Protein AF-A0A485M4C4-F1 (afdb_monomer)

InterPro domains:
  IPR004095 TGS [PS51880] (103-149)
  IPR012675 Beta-grasp domain superfamily [G3DSA:3.10.20.30] (99-140)
  IPR013029 YchF, C-terminal domain [PF06071] (104-139)
  IPR027417 P-loop containing nucleoside triphosphate hydrolase [G3DSA:3.40.50.300] (5-98)
  IPR027417 P-loop containing nucleoside triphosphate hydrolase [SSF52540] (9-126)

Nearest PDB structures (foldseek):
  8w51-assembly1_y  TM=9.219E-01  e=3.091E-09  Escherichia coli
  2dby-assembly1_A  TM=8.808E-01  e=2.110E-09  Thermus thermophilus HB8
  2dwq-assembly2_B  TM=8.877E-01  e=3.741E-09  Thermus thermophilus HB8
  1jal-assembly1_A  TM=9.018E-01  e=3.741E-09  Haemophilus influenzae
  2dwq-assembly1_A  TM=8.751E-01  e=1.516E-08  Thermus thermophilus HB8

Mean predicted aligned error: 9.83 Å

Radius of gyration: 20.64 Å; Cα contacts (8 Å, |Δi|>4): 135; chains: 1; bounding box: 50×36×52 Å

Sequence (149 aa):
MSSISLNREKESLLDEYNFLTKKPFMAVLNLDETQLIAGNYPEKEEVISFATDNRVALIETCAQIEMEISQLQPEERAEFLKDLHLQESGTSRLARAAYEHLGLISFFTVGEDEVKAWTIRKGTTAQKAAGKIHSDLEHCNLGLPGIAK

Structure (mmCIF, N/CA/C/O backbone):
data_AF-A0A485M4C4-F1
#
_entry.id   AF-A0A485M4C4-F1
#
loop_
_atom_site.group_PDB
_atom_site.id
_atom_site.type_symbol
_atom_site.label_atom_id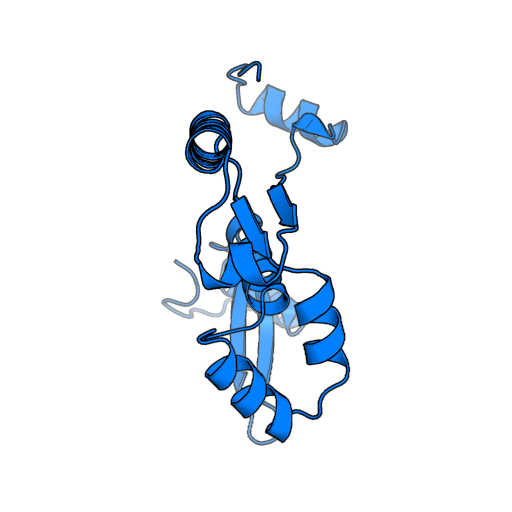
_atom_site.label_alt_id
_atom_site.label_comp_id
_atom_site.label_asym_id
_atom_site.label_entity_id
_atom_site.label_seq_id
_atom_site.pdbx_PDB_ins_code
_atom_site.Cartn_x
_atom_site.Cartn_y
_atom_site.Cartn_z
_atom_site.occupancy
_atom_site.B_iso_or_equiv
_atom_site.auth_seq_id
_atom_site.auth_comp_id
_atom_site.auth_asym_id
_atom_site.auth_atom_id
_atom_site.pdbx_PDB_model_num
ATOM 1 N N . MET A 1 1 ? 19.464 11.903 6.214 1.00 38.78 1 MET A N 1
ATOM 2 C CA . MET A 1 1 ? 20.067 10.682 5.626 1.00 38.78 1 MET A CA 1
ATOM 3 C C . MET A 1 1 ? 21.082 11.088 4.555 1.00 38.78 1 MET A C 1
ATOM 5 O O . MET A 1 1 ? 20.743 11.933 3.738 1.00 38.78 1 MET A O 1
ATOM 9 N N . SER A 1 2 ? 22.323 10.579 4.584 1.00 38.09 2 SER A N 1
ATOM 10 C CA . SER A 1 2 ? 23.400 11.005 3.661 1.00 38.09 2 SER A CA 1
ATOM 11 C C . SER A 1 2 ? 23.080 10.685 2.200 1.00 38.09 2 SER A C 1
ATOM 13 O O . SER A 1 2 ? 23.031 9.516 1.825 1.00 38.09 2 SER A O 1
ATOM 15 N N . SER A 1 3 ? 22.922 11.711 1.360 1.00 40.03 3 SER A N 1
ATOM 16 C CA . SER A 1 3 ? 22.826 11.549 -0.093 1.00 40.03 3 SER A CA 1
ATOM 17 C C . SER A 1 3 ? 24.224 11.577 -0.717 1.00 40.03 3 SER A C 1
ATOM 19 O O . SER A 1 3 ? 24.878 12.620 -0.730 1.00 40.03 3 SER A O 1
ATOM 21 N N . ILE A 1 4 ? 24.685 10.448 -1.254 1.00 59.50 4 ILE A N 1
ATOM 22 C CA . ILE A 1 4 ? 25.864 10.397 -2.126 1.00 59.50 4 ILE A CA 1
ATOM 23 C C . ILE A 1 4 ? 25.350 10.335 -3.564 1.00 59.50 4 ILE A C 1
ATOM 25 O O . ILE A 1 4 ? 24.638 9.402 -3.924 1.00 59.50 4 ILE A O 1
ATOM 29 N N . SER A 1 5 ? 25.698 11.330 -4.382 1.00 54.03 5 SER A N 1
ATOM 30 C CA . SER A 1 5 ? 25.428 11.297 -5.823 1.00 54.03 5 SER A CA 1
ATOM 31 C C . SER A 1 5 ? 26.412 10.331 -6.486 1.00 54.03 5 SER A C 1
ATOM 33 O O . SER A 1 5 ? 27.628 10.526 -6.404 1.00 54.03 5 SER A O 1
ATOM 35 N N . LEU A 1 6 ? 25.902 9.254 -7.081 1.00 61.88 6 LEU A N 1
ATOM 36 C CA . LEU A 1 6 ? 26.701 8.184 -7.678 1.00 61.88 6 LEU A CA 1
ATOM 37 C C . LEU A 1 6 ? 26.535 8.187 -9.198 1.00 61.88 6 LEU A C 1
ATOM 39 O O . LEU A 1 6 ? 25.458 8.439 -9.723 1.00 61.88 6 LEU A O 1
ATOM 43 N N . ASN A 1 7 ? 27.627 7.904 -9.908 1.00 71.31 7 ASN A N 1
ATOM 44 C CA . ASN A 1 7 ? 27.600 7.697 -11.355 1.00 71.31 7 ASN A CA 1
ATOM 45 C C . ASN A 1 7 ? 27.084 6.279 -11.678 1.00 71.31 7 ASN A C 1
ATOM 47 O O . ASN A 1 7 ? 27.264 5.366 -10.870 1.00 71.31 7 ASN A O 1
ATOM 51 N N . ARG A 1 8 ? 26.527 6.072 -12.876 1.00 64.44 8 ARG A N 1
ATOM 52 C CA . ARG A 1 8 ? 25.853 4.830 -13.317 1.00 64.44 8 ARG A CA 1
ATOM 53 C C . ARG A 1 8 ? 26.686 3.552 -13.126 1.00 64.44 8 ARG A C 1
ATOM 55 O O . ARG A 1 8 ? 26.158 2.514 -12.744 1.00 64.44 8 ARG A O 1
ATOM 62 N N . GLU A 1 9 ? 27.999 3.630 -13.346 1.00 64.31 9 GLU A N 1
ATOM 63 C CA . GLU A 1 9 ? 28.926 2.502 -13.141 1.00 64.31 9 GLU A CA 1
ATOM 64 C C . GLU A 1 9 ? 29.069 2.123 -11.660 1.00 64.31 9 GLU A C 1
ATOM 66 O O . GLU A 1 9 ? 29.114 0.945 -11.310 1.00 64.31 9 GLU A O 1
ATOM 71 N N . LYS A 1 10 ? 29.087 3.121 -10.766 1.00 63.94 10 LYS A N 1
ATOM 72 C CA . LYS A 1 10 ? 29.132 2.891 -9.318 1.00 63.94 10 LYS A CA 1
ATOM 73 C C . LYS A 1 10 ? 27.791 2.385 -8.791 1.00 63.94 10 LYS A C 1
ATOM 75 O O . LYS A 1 10 ? 27.784 1.603 -7.850 1.00 63.94 10 LYS A O 1
ATOM 80 N N . GLU A 1 11 ? 26.672 2.786 -9.393 1.00 67.38 11 GLU A N 1
ATOM 81 C CA . GLU A 1 11 ? 25.353 2.248 -9.038 1.00 67.38 11 GLU A CA 1
ATOM 82 C C . GLU A 1 11 ? 25.250 0.747 -9.319 1.00 67.38 11 GLU A C 1
ATOM 84 O O . GLU A 1 11 ? 24.787 0.021 -8.442 1.00 67.38 11 GLU A O 1
ATOM 89 N N . SER A 1 12 ? 25.752 0.287 -10.473 1.00 67.69 12 SER A N 1
ATOM 90 C CA . SER A 1 12 ? 25.758 -1.137 -10.838 1.00 67.69 12 SER A CA 1
ATOM 91 C C . SER A 1 12 ? 26.605 -1.981 -9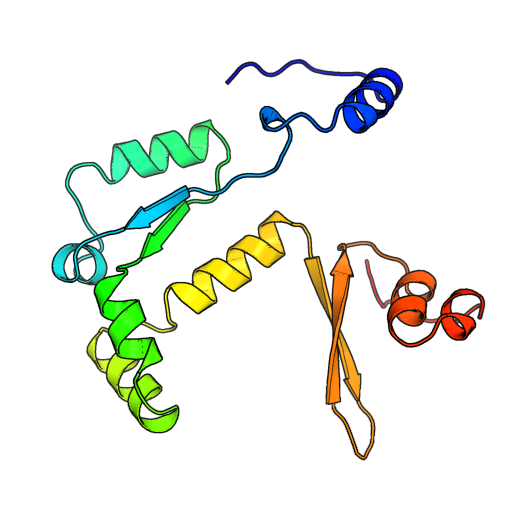.884 1.00 67.69 12 SER A C 1
ATOM 93 O O . SER A 1 12 ? 26.192 -3.072 -9.509 1.00 67.69 12 SER A O 1
ATOM 95 N N . LEU A 1 13 ? 27.769 -1.477 -9.458 1.00 74.94 13 LEU A N 1
ATOM 96 C CA . LEU A 1 13 ? 28.606 -2.162 -8.466 1.00 74.94 13 LEU A CA 1
ATOM 97 C C . LEU A 1 13 ? 27.907 -2.251 -7.105 1.00 74.94 13 LEU A C 1
ATOM 99 O O . LEU A 1 13 ? 28.012 -3.256 -6.416 1.00 74.94 13 LEU A O 1
ATOM 103 N N . LEU A 1 14 ? 27.176 -1.206 -6.710 1.00 71.56 14 LEU A N 1
ATOM 104 C CA . LEU A 1 14 ? 26.442 -1.176 -5.443 1.00 71.56 14 LEU A CA 1
ATOM 105 C C . LEU A 1 14 ? 25.188 -2.062 -5.452 1.00 71.56 14 LEU A C 1
ATOM 107 O O . LEU A 1 14 ? 24.755 -2.488 -4.380 1.00 71.56 14 LEU A O 1
ATOM 111 N N . ASP A 1 15 ? 24.614 -2.347 -6.625 1.00 72.50 15 ASP A N 1
ATOM 112 C CA . ASP A 1 15 ? 23.476 -3.263 -6.763 1.00 72.50 15 ASP A CA 1
ATOM 113 C C . ASP A 1 15 ? 23.848 -4.707 -6.401 1.00 72.50 15 ASP A C 1
ATOM 115 O O . ASP A 1 15 ? 23.039 -5.407 -5.791 1.00 72.50 15 ASP A O 1
ATOM 119 N N . GLU A 1 16 ? 25.086 -5.136 -6.663 1.00 77.56 16 GLU A N 1
ATOM 120 C CA . GLU A 1 16 ? 25.562 -6.477 -6.286 1.00 77.56 16 GLU A CA 1
ATOM 121 C C . GLU A 1 16 ? 25.564 -6.692 -4.763 1.00 77.56 16 GLU A C 1
ATOM 123 O O . GLU A 1 16 ? 25.261 -7.783 -4.275 1.00 77.56 16 GLU A O 1
ATOM 128 N N . TYR A 1 17 ? 25.830 -5.634 -3.995 1.00 82.62 17 TYR A N 1
ATOM 129 C CA . TYR A 1 17 ? 25.896 -5.692 -2.533 1.00 82.62 17 TYR A CA 1
ATOM 130 C C . TYR A 1 17 ? 24.525 -5.632 -1.841 1.00 82.62 17 TYR A C 1
ATOM 132 O O . TYR A 1 17 ? 24.454 -5.861 -0.634 1.00 82.62 17 TYR A O 1
ATOM 140 N N . ASN A 1 18 ? 23.435 -5.339 -2.566 1.00 79.62 18 ASN A N 1
ATOM 141 C CA . ASN A 1 18 ? 22.060 -5.337 -2.041 1.00 79.62 18 ASN A CA 1
ATOM 142 C C . ASN A 1 18 ? 21.873 -4.577 -0.704 1.00 79.62 18 ASN A C 1
ATOM 144 O O . ASN A 1 18 ? 21.190 -5.053 0.210 1.00 79.62 18 ASN A O 1
ATOM 148 N N . PHE A 1 19 ? 22.459 -3.380 -0.576 1.00 84.06 19 PHE A N 1
ATOM 149 C CA . PHE A 1 19 ? 22.388 -2.585 0.657 1.00 84.06 19 PHE A CA 1
ATOM 150 C C . PHE A 1 19 ? 20.949 -2.324 1.119 1.00 84.06 19 PHE A C 1
ATOM 152 O O . PHE A 1 19 ? 20.118 -1.810 0.369 1.00 84.06 19 PHE A O 1
ATOM 159 N N . LEU A 1 20 ? 20.676 -2.593 2.400 1.00 83.38 20 LEU A N 1
ATOM 160 C CA . LEU A 1 20 ? 19.358 -2.364 3.003 1.00 83.38 20 LEU A CA 1
ATOM 161 C C . LEU A 1 20 ? 18.946 -0.887 2.973 1.00 83.38 20 LEU A C 1
ATOM 163 O O . LEU A 1 20 ? 17.781 -0.590 2.748 1.00 83.38 20 LEU A O 1
ATOM 167 N N . THR A 1 21 ? 19.896 0.036 3.123 1.00 82.00 21 THR A N 1
ATOM 168 C CA . THR A 1 21 ? 19.653 1.489 3.105 1.00 82.00 21 THR A CA 1
ATOM 169 C C . THR A 1 21 ? 19.289 2.039 1.728 1.00 82.00 21 THR A C 1
ATOM 171 O O . THR A 1 21 ? 18.767 3.145 1.640 1.00 82.00 21 THR A O 1
ATOM 174 N N . LYS A 1 22 ? 19.560 1.285 0.653 1.00 80.81 22 LYS A N 1
ATOM 175 C CA . LYS A 1 22 ? 19.147 1.631 -0.715 1.00 80.81 22 LYS A CA 1
ATOM 176 C C . LYS A 1 22 ? 17.724 1.150 -1.010 1.00 80.81 22 LYS A C 1
ATOM 178 O O . LYS A 1 22 ? 17.110 1.617 -1.968 1.00 80.81 22 LYS A O 1
ATOM 183 N N . LYS A 1 23 ? 17.197 0.202 -0.225 1.00 82.25 23 LYS A N 1
ATOM 184 C CA . LYS A 1 23 ? 15.854 -0.324 -0.460 1.00 82.25 23 LYS A CA 1
ATOM 185 C C . LYS A 1 23 ? 14.809 0.756 -0.162 1.00 82.25 23 LYS A C 1
ATOM 187 O O . LYS A 1 23 ? 14.938 1.458 0.841 1.00 82.25 23 LYS A O 1
ATOM 192 N N . PRO A 1 24 ? 13.770 0.870 -1.007 1.00 80.75 24 PRO A N 1
ATOM 193 C CA . PRO A 1 24 ? 12.632 1.721 -0.705 1.00 80.75 24 PRO A CA 1
ATOM 194 C C . PRO A 1 24 ? 11.997 1.267 0.611 1.00 80.75 24 PRO A C 1
ATOM 196 O O . PRO A 1 24 ? 11.831 0.066 0.840 1.00 80.75 24 PRO A O 1
ATOM 199 N N . PHE A 1 25 ? 11.659 2.219 1.472 1.00 86.19 25 PHE A N 1
ATOM 200 C CA . PHE A 1 25 ? 10.977 1.951 2.729 1.00 86.19 25 PHE A CA 1
ATOM 201 C C . PHE A 1 25 ? 9.832 2.942 2.916 1.00 86.19 25 PHE A C 1
ATOM 203 O O . PHE A 1 25 ? 9.850 4.058 2.397 1.00 86.19 25 PHE A O 1
ATOM 210 N N . MET A 1 26 ? 8.830 2.508 3.669 1.00 89.25 26 MET A N 1
ATOM 211 C CA . MET A 1 26 ? 7.649 3.292 3.996 1.00 89.25 26 MET A CA 1
ATOM 212 C C . MET A 1 26 ? 7.399 3.230 5.498 1.00 89.25 26 MET A C 1
ATOM 214 O O . MET A 1 26 ? 7.752 2.245 6.148 1.00 89.25 26 MET A O 1
ATOM 218 N N . ALA A 1 27 ? 6.808 4.286 6.040 1.00 90.75 27 ALA A N 1
ATOM 219 C CA . ALA A 1 27 ? 6.433 4.383 7.437 1.00 90.75 27 ALA A CA 1
ATOM 220 C C . ALA A 1 27 ? 4.936 4.094 7.581 1.00 90.75 27 ALA A C 1
ATOM 222 O O . ALA A 1 27 ? 4.105 4.725 6.930 1.00 90.75 27 ALA A O 1
ATOM 223 N N . VAL A 1 28 ? 4.598 3.145 8.451 1.00 91.81 28 VAL A N 1
ATOM 224 C CA . VAL A 1 28 ? 3.215 2.856 8.835 1.00 91.81 28 VAL A CA 1
ATOM 225 C C . VAL A 1 28 ? 3.048 3.292 10.280 1.00 91.81 28 VAL A C 1
ATOM 227 O O . VAL A 1 28 ? 3.685 2.734 11.173 1.00 91.81 28 VAL A O 1
ATOM 230 N N . LEU A 1 29 ? 2.233 4.317 10.496 1.00 92.56 29 LEU A N 1
ATOM 231 C CA . LEU A 1 29 ? 1.922 4.841 11.813 1.00 92.56 29 LEU A CA 1
ATOM 232 C C . LEU A 1 29 ? 0.663 4.153 12.331 1.00 92.56 29 LEU A C 1
ATOM 234 O O . LEU A 1 29 ? -0.412 4.291 11.745 1.00 92.56 29 LEU A O 1
ATOM 238 N N . ASN A 1 30 ? 0.825 3.409 13.421 1.00 92.94 30 ASN A N 1
ATOM 239 C CA . ASN A 1 30 ? -0.288 2.800 14.130 1.00 92.94 30 ASN A CA 1
ATOM 240 C C . ASN A 1 30 ? -0.871 3.807 15.127 1.00 92.94 30 ASN A C 1
ATOM 242 O O . ASN A 1 30 ? -0.187 4.186 16.076 1.00 92.94 30 ASN A O 1
ATOM 246 N N . LEU A 1 31 ? -2.107 4.225 14.888 1.00 92.00 31 LEU A N 1
ATOM 247 C CA . LEU A 1 31 ? -2.868 5.164 15.702 1.00 92.00 31 LEU A CA 1
ATOM 248 C C . LEU A 1 31 ? -3.973 4.439 16.469 1.00 92.00 31 LEU A C 1
ATOM 250 O O . LEU A 1 31 ? -4.445 3.376 16.0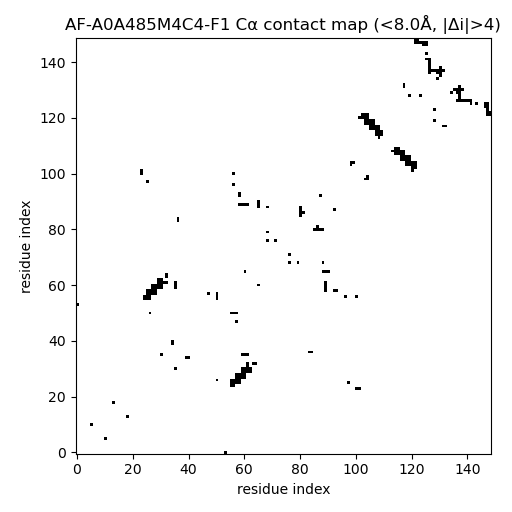53 1.00 92.00 31 LEU A O 1
ATOM 254 N N . ASP A 1 32 ? -4.433 5.066 17.545 1.00 91.62 32 ASP A N 1
ATOM 255 C CA . ASP A 1 32 ? -5.668 4.659 18.206 1.00 91.62 32 ASP A CA 1
ATOM 256 C C . ASP A 1 32 ? -6.889 5.035 17.352 1.00 91.62 32 ASP A C 1
ATOM 258 O O . ASP A 1 32 ? -6.845 5.950 16.524 1.00 91.62 32 ASP A O 1
ATOM 262 N N . GLU A 1 33 ? -8.012 4.356 17.577 1.00 85.94 33 GLU A N 1
ATOM 263 C CA . GLU A 1 33 ? -9.262 4.580 16.841 1.00 85.94 33 GLU A CA 1
ATOM 264 C C . GLU A 1 33 ? -9.715 6.045 16.882 1.00 85.94 33 GLU A C 1
ATOM 266 O O . GLU A 1 33 ? -10.024 6.643 15.851 1.00 85.94 33 GLU A O 1
ATOM 271 N N . THR A 1 34 ? -9.676 6.664 18.062 1.00 88.00 34 THR A N 1
ATOM 272 C CA . THR A 1 34 ? -10.088 8.062 18.246 1.00 88.00 34 THR A CA 1
ATOM 273 C C . THR A 1 34 ? -9.198 9.032 17.473 1.00 88.00 34 THR A C 1
ATOM 275 O O . THR A 1 34 ? -9.702 9.991 16.891 1.00 88.00 34 THR A O 1
ATOM 278 N N . GLN A 1 35 ? -7.890 8.772 17.424 1.00 89.25 35 GLN A N 1
ATOM 279 C CA . GLN A 1 35 ? -6.916 9.585 16.694 1.00 89.25 35 GLN A CA 1
ATOM 280 C C . GLN A 1 35 ? -7.074 9.427 15.182 1.00 89.25 35 GLN A C 1
ATOM 282 O O . GLN A 1 35 ? -6.985 10.413 14.448 1.00 89.25 35 GLN A O 1
ATOM 287 N N . LEU A 1 36 ? -7.339 8.200 14.719 1.00 86.38 36 LEU A N 1
ATOM 288 C CA . LEU A 1 36 ? -7.569 7.909 13.309 1.00 86.38 36 LEU A CA 1
ATOM 289 C C . LEU A 1 36 ? -8.853 8.587 12.807 1.00 86.38 36 LEU A C 1
ATOM 291 O O . LEU A 1 36 ? -8.822 9.234 11.763 1.00 86.38 36 LEU A O 1
ATOM 295 N N . ILE A 1 37 ? -9.951 8.491 13.565 1.00 84.06 37 ILE A N 1
ATOM 296 C CA . ILE A 1 37 ? -11.242 9.112 13.221 1.00 84.06 37 ILE A CA 1
ATOM 297 C C . ILE A 1 37 ? -11.153 10.641 13.290 1.00 84.06 37 ILE A C 1
ATOM 299 O O . ILE A 1 37 ? -11.631 11.333 12.393 1.00 84.06 37 ILE A O 1
ATOM 303 N N . ALA A 1 38 ? -10.518 11.188 14.333 1.00 86.12 38 ALA A N 1
ATOM 304 C CA . ALA A 1 38 ? -10.311 12.631 14.456 1.00 86.12 38 ALA A CA 1
ATOM 305 C C . ALA A 1 38 ? -9.323 13.180 13.413 1.00 86.12 38 ALA A C 1
ATOM 307 O O . ALA A 1 38 ? -9.270 14.391 13.190 1.00 86.12 38 ALA A O 1
ATOM 308 N N . GLY A 1 39 ? -8.512 12.310 12.803 1.00 84.06 39 GLY A N 1
ATOM 309 C CA . GLY A 1 39 ? -7.458 12.6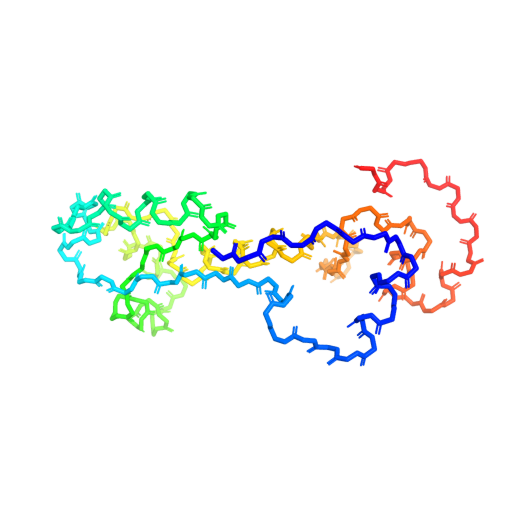89 11.872 1.00 84.06 39 GLY A CA 1
ATOM 310 C C . GLY A 1 39 ? -6.391 13.577 12.513 1.00 84.06 39 GLY A C 1
ATOM 311 O O . GLY A 1 39 ? -5.758 14.366 11.809 1.00 84.06 39 GLY A O 1
ATOM 312 N N . ASN A 1 40 ? -6.200 13.495 13.831 1.00 87.25 40 ASN A N 1
ATOM 313 C CA . ASN A 1 40 ? -5.260 14.336 14.559 1.00 87.25 40 ASN A CA 1
ATOM 314 C C . ASN A 1 40 ? -4.627 13.586 15.735 1.00 87.25 40 ASN A C 1
ATOM 316 O O . ASN A 1 40 ? -5.290 12.812 16.423 1.00 87.25 40 ASN A O 1
ATOM 320 N N . TYR A 1 41 ? -3.345 13.848 15.970 1.00 90.50 41 TYR A N 1
ATOM 321 C CA . TYR A 1 41 ? -2.551 13.280 17.056 1.00 90.50 41 TYR A CA 1
ATOM 322 C C . TYR A 1 41 ? -1.414 14.254 17.418 1.00 90.50 41 TYR A C 1
ATOM 324 O O . TYR A 1 41 ? -1.057 15.090 16.581 1.00 90.50 41 TYR A O 1
ATOM 332 N N . PRO A 1 42 ? -0.875 14.208 18.652 1.00 87.50 42 PRO A N 1
ATOM 33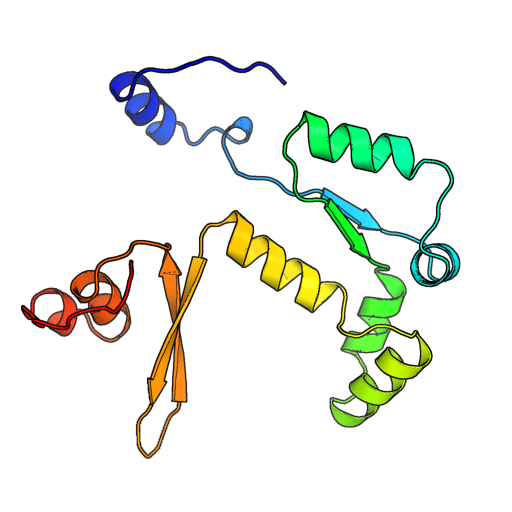3 C CA . PRO A 1 42 ? -0.042 15.287 19.195 1.00 87.50 42 PRO A CA 1
ATOM 334 C C . PRO A 1 42 ? 1.197 15.622 18.348 1.00 87.50 42 PRO A C 1
ATOM 336 O O . PRO A 1 42 ? 1.553 16.789 18.229 1.00 87.50 42 PRO A O 1
ATOM 339 N N . GLU A 1 43 ? 1.805 14.627 17.702 1.00 89.88 43 GLU A N 1
ATOM 340 C CA . GLU A 1 43 ? 3.031 14.764 16.905 1.00 89.88 43 GLU A CA 1
ATOM 341 C C . GLU A 1 43 ? 2.784 14.772 15.382 1.00 89.88 43 GLU A C 1
ATOM 343 O O . GLU A 1 43 ? 3.695 14.518 14.590 1.00 89.88 43 GLU A O 1
ATOM 348 N N . LYS A 1 44 ? 1.552 15.042 14.927 1.00 90.81 44 LYS A N 1
ATOM 349 C CA . LYS A 1 44 ? 1.182 14.924 13.504 1.00 90.81 44 LYS A CA 1
ATOM 350 C C . LYS A 1 44 ? 2.051 15.746 12.562 1.00 90.81 44 LYS A C 1
ATOM 352 O O . LYS A 1 44 ? 2.535 15.225 11.556 1.00 90.81 44 LYS A O 1
ATOM 357 N N . GLU A 1 45 ? 2.281 17.007 12.896 1.00 90.50 45 GLU A N 1
ATOM 358 C CA . GLU A 1 45 ? 3.080 17.909 12.066 1.00 90.50 45 GLU A CA 1
ATOM 359 C C . GLU A 1 45 ? 4.542 17.454 11.967 1.00 90.50 45 GLU A C 1
ATOM 361 O O . GLU A 1 45 ? 5.124 17.471 10.881 1.00 90.50 45 GLU A O 1
ATOM 366 N N . GLU A 1 46 ? 5.118 16.968 13.069 1.00 90.94 46 GLU A N 1
ATOM 367 C CA . GLU A 1 46 ? 6.495 16.470 13.106 1.00 90.94 46 GLU A CA 1
ATOM 368 C C . GLU A 1 46 ? 6.664 15.210 12.252 1.00 90.94 46 GLU A C 1
ATOM 370 O O . GLU A 1 46 ? 7.618 15.106 11.477 1.00 90.94 46 GLU A O 1
ATOM 375 N N . VAL A 1 47 ? 5.712 14.275 12.334 1.00 91.06 47 VAL A N 1
ATOM 376 C CA 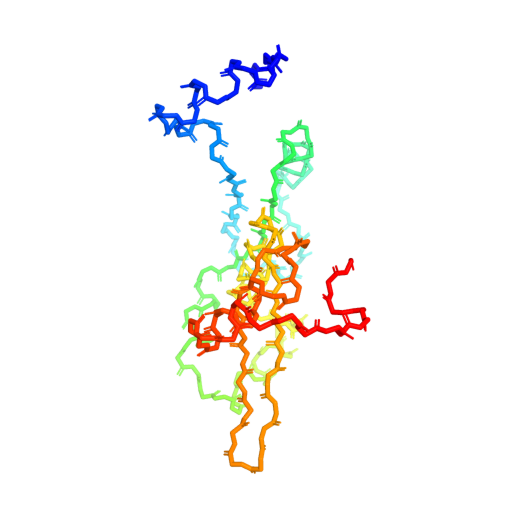. VAL A 1 47 ? 5.742 13.034 11.549 1.00 91.06 47 VAL A CA 1
ATOM 377 C C . VAL A 1 47 ? 5.591 13.321 10.051 1.00 91.06 47 VAL A C 1
ATOM 379 O O . VAL A 1 47 ? 6.326 12.751 9.240 1.00 91.06 47 VAL A O 1
ATOM 382 N N . ILE A 1 48 ? 4.689 14.231 9.669 1.00 90.00 48 ILE A N 1
ATOM 383 C CA . ILE A 1 48 ? 4.505 14.640 8.266 1.00 90.00 48 ILE A CA 1
ATOM 384 C C . ILE A 1 48 ? 5.757 15.349 7.738 1.00 90.00 48 ILE A C 1
ATOM 386 O O . ILE A 1 48 ? 6.198 15.067 6.619 1.00 90.00 48 ILE A O 1
ATOM 390 N N . SER A 1 49 ? 6.350 16.237 8.540 1.00 91.69 49 SER A N 1
ATOM 391 C CA . SER A 1 49 ? 7.593 16.933 8.196 1.00 91.69 49 SER A CA 1
ATOM 392 C C . SER A 1 49 ? 8.734 15.938 7.970 1.00 91.69 49 SER A C 1
ATOM 394 O O . SER A 1 49 ? 9.345 15.916 6.901 1.00 91.69 49 SER A O 1
ATOM 396 N N . PHE A 1 50 ? 8.933 15.003 8.906 1.00 89.12 50 PHE A N 1
ATOM 397 C CA . PHE A 1 50 ? 9.945 13.955 8.791 1.00 89.12 50 PHE A CA 1
ATOM 398 C C . PHE A 1 50 ? 9.759 13.092 7.535 1.00 89.12 50 PHE A C 1
ATOM 400 O O . PHE A 1 50 ? 10.732 12.802 6.829 1.00 89.12 50 PHE A O 1
ATOM 407 N N . ALA A 1 51 ? 8.524 12.677 7.241 1.00 88.94 51 ALA A N 1
ATOM 408 C CA . ALA A 1 51 ? 8.216 11.878 6.060 1.00 88.94 51 ALA A CA 1
ATOM 409 C C . ALA A 1 51 ? 8.506 12.648 4.761 1.00 88.94 51 ALA A C 1
ATOM 411 O O . ALA A 1 51 ? 9.099 12.096 3.831 1.00 88.94 51 ALA A O 1
ATOM 412 N N . THR A 1 52 ? 8.161 13.936 4.722 1.00 87.94 52 THR A N 1
ATOM 413 C CA . THR A 1 52 ? 8.394 14.814 3.567 1.00 87.94 52 THR A CA 1
ATOM 414 C C . THR A 1 52 ? 9.888 15.035 3.327 1.00 87.94 52 THR A C 1
ATOM 416 O O . THR A 1 52 ? 10.373 14.817 2.213 1.00 87.94 52 THR A O 1
ATOM 419 N N . ASP A 1 53 ? 10.638 15.373 4.377 1.00 88.62 53 ASP A N 1
ATOM 420 C CA . ASP A 1 53 ? 12.078 15.644 4.313 1.00 88.62 53 ASP A CA 1
ATOM 421 C C . ASP A 1 53 ? 12.886 14.421 3.867 1.00 88.62 53 ASP A C 1
ATOM 423 O O . ASP A 1 53 ? 13.852 14.532 3.107 1.00 88.62 53 ASP A O 1
ATOM 427 N N . ASN A 1 54 ? 12.473 13.231 4.307 1.00 84.38 54 ASN A N 1
ATOM 428 C CA . ASN A 1 54 ? 13.145 11.978 3.967 1.00 84.38 54 ASN A CA 1
ATOM 429 C C . ASN A 1 54 ? 12.541 11.282 2.735 1.00 84.38 54 ASN A C 1
ATOM 431 O O . ASN A 1 54 ? 13.028 10.219 2.350 1.00 84.38 54 ASN A O 1
ATOM 435 N N . ARG A 1 55 ? 11.521 11.873 2.090 1.00 83.81 55 ARG A N 1
ATOM 436 C CA . ARG A 1 55 ? 10.793 11.302 0.937 1.00 83.81 55 ARG A CA 1
ATOM 437 C C . ARG A 1 55 ? 10.262 9.889 1.202 1.00 83.81 55 ARG A C 1
ATOM 439 O O . ARG A 1 55 ? 10.338 9.008 0.345 1.00 83.81 55 ARG A O 1
ATOM 446 N N . VAL A 1 56 ? 9.734 9.685 2.401 1.00 86.00 56 VAL A N 1
ATOM 447 C CA . VAL A 1 56 ? 9.189 8.410 2.871 1.00 86.00 56 VAL A CA 1
ATOM 448 C C . VAL A 1 56 ? 7.675 8.444 2.726 1.00 86.00 56 VAL A C 1
ATOM 450 O O . VAL A 1 56 ? 7.029 9.403 3.140 1.00 86.00 56 VAL A O 1
ATOM 453 N N . ALA A 1 57 ? 7.091 7.390 2.157 1.00 86.06 57 ALA A N 1
ATOM 454 C CA . ALA A 1 57 ? 5.639 7.241 2.141 1.00 86.06 57 ALA A CA 1
ATOM 455 C C . ALA A 1 57 ? 5.132 6.991 3.572 1.00 86.06 57 ALA A C 1
ATOM 457 O O . ALA A 1 57 ? 5.608 6.064 4.226 1.00 86.06 57 ALA A O 1
ATOM 458 N N . LEU A 1 58 ? 4.185 7.806 4.041 1.00 90.19 58 LEU A N 1
ATOM 459 C CA . LEU A 1 58 ? 3.569 7.697 5.366 1.00 90.19 58 LEU A CA 1
ATOM 460 C C . LEU A 1 58 ? 2.134 7.183 5.242 1.00 90.19 58 LEU A C 1
ATOM 462 O O . LEU A 1 58 ? 1.368 7.682 4.418 1.00 90.19 58 LEU A O 1
ATOM 466 N N . ILE A 1 59 ? 1.769 6.205 6.070 1.00 90.56 59 ILE A N 1
ATOM 467 C CA . ILE A 1 59 ? 0.424 5.625 6.107 1.00 90.56 59 ILE A CA 1
ATOM 468 C C . ILE A 1 59 ? -0.069 5.579 7.544 1.00 90.56 59 ILE A C 1
ATOM 470 O O . ILE A 1 59 ? 0.518 4.905 8.382 1.00 90.56 59 ILE A O 1
ATOM 474 N N . GLU A 1 60 ? -1.168 6.277 7.802 1.00 90.88 60 GLU A N 1
ATOM 475 C CA . GLU A 1 60 ? -1.856 6.307 9.092 1.00 90.88 60 GLU A CA 1
ATOM 476 C C . GLU A 1 60 ? -2.935 5.210 9.120 1.00 90.88 60 GLU A C 1
ATOM 478 O O . GLU A 1 60 ? -3.842 5.179 8.275 1.00 90.88 60 GLU A O 1
ATOM 483 N N . THR A 1 61 ? -2.839 4.284 10.075 1.00 91.50 61 THR A N 1
ATOM 484 C CA . THR A 1 61 ? -3.779 3.163 10.225 1.00 91.50 61 THR A CA 1
ATOM 485 C C . THR A 1 61 ? -3.982 2.803 11.692 1.00 91.50 61 THR A C 1
ATOM 487 O O . THR A 1 61 ? -3.157 3.153 12.525 1.00 91.50 61 THR A O 1
ATOM 490 N N . CYS A 1 62 ? -5.049 2.073 12.013 1.00 92.31 62 CYS A N 1
ATOM 491 C CA . CYS A 1 62 ? -5.257 1.486 13.336 1.00 92.31 62 CYS A CA 1
ATOM 492 C C . CYS A 1 62 ? -5.298 -0.037 13.206 1.00 92.31 62 CYS A C 1
ATOM 494 O O . CYS A 1 62 ? -6.211 -0.591 12.599 1.00 92.31 62 CYS A O 1
ATOM 496 N N . ALA A 1 63 ? -4.303 -0.727 13.760 1.00 91.19 63 ALA A N 1
ATOM 497 C CA . ALA A 1 63 ? -4.186 -2.179 13.650 1.00 91.19 63 ALA A CA 1
ATOM 498 C C . ALA A 1 63 ? -5.370 -2.925 14.287 1.00 91.19 63 ALA A C 1
ATOM 500 O O . ALA A 1 63 ? -5.746 -3.991 13.805 1.00 91.19 63 ALA A O 1
ATOM 501 N N 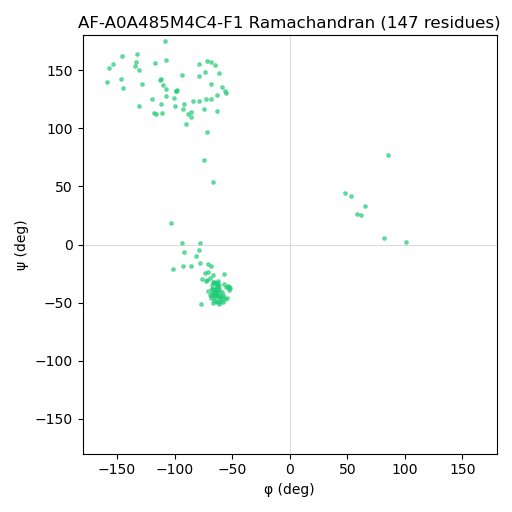. GLN A 1 64 ? -5.971 -2.363 15.340 1.00 90.94 64 GLN A N 1
ATOM 502 C CA . GLN A 1 64 ? -7.137 -2.953 15.993 1.00 90.94 64 GLN A CA 1
ATOM 503 C C . GLN A 1 64 ? -8.360 -2.945 15.066 1.00 90.94 64 GLN A C 1
ATOM 505 O O . GLN A 1 64 ? -8.940 -4.000 14.825 1.00 90.94 64 GLN A O 1
ATOM 510 N N . ILE A 1 65 ? -8.672 -1.793 14.464 1.00 89.88 65 ILE A N 1
ATOM 511 C CA . ILE A 1 65 ? -9.754 -1.661 13.476 1.00 89.88 65 ILE A CA 1
ATOM 512 C C . ILE A 1 65 ? -9.520 -2.602 12.288 1.00 89.88 65 ILE A C 1
ATOM 514 O O . ILE A 1 65 ? -10.433 -3.291 11.844 1.00 89.88 65 ILE A O 1
ATOM 518 N N . GLU A 1 66 ? -8.287 -2.682 11.780 1.00 91.19 66 GLU A N 1
ATOM 519 C CA . GLU A 1 66 ? -7.956 -3.577 10.663 1.00 91.19 66 GLU A CA 1
ATOM 520 C C . GLU A 1 66 ? -8.149 -5.058 11.015 1.00 91.19 66 GLU A C 1
ATOM 522 O O . GLU A 1 66 ? -8.589 -5.847 10.176 1.00 91.19 66 GLU A O 1
ATOM 527 N N . MET A 1 67 ? -7.855 -5.444 12.259 1.00 90.75 67 MET A N 1
ATOM 528 C CA . MET A 1 67 ? -8.099 -6.801 12.742 1.00 90.75 67 MET A CA 1
ATOM 529 C C . MET A 1 67 ? -9.595 -7.122 12.764 1.00 90.75 67 MET A C 1
ATOM 531 O O . MET A 1 67 ? -9.984 -8.196 12.307 1.00 90.75 67 MET A O 1
ATOM 535 N N . GLU A 1 68 ? -10.433 -6.195 13.222 1.00 90.12 68 GLU A N 1
ATOM 536 C CA . GLU A 1 68 ? -11.891 -6.350 13.210 1.00 90.12 68 GLU A CA 1
ATOM 537 C C . GLU A 1 68 ? -12.417 -6.455 11.769 1.00 90.12 68 GLU A C 1
ATOM 539 O O . GLU A 1 68 ? -13.078 -7.433 11.421 1.00 90.12 68 GLU A O 1
ATOM 544 N N . ILE A 1 69 ? -11.995 -5.547 10.879 1.00 88.81 69 ILE A N 1
ATOM 545 C CA . ILE A 1 69 ? -12.316 -5.565 9.438 1.00 88.81 69 ILE A CA 1
ATOM 546 C C . ILE A 1 69 ? -11.954 -6.902 8.773 1.00 88.81 69 ILE A C 1
ATOM 548 O O . ILE A 1 69 ? -12.653 -7.357 7.858 1.00 88.81 69 ILE A O 1
ATOM 552 N N . SER A 1 70 ? -10.851 -7.529 9.198 1.00 88.88 70 SER A N 1
ATOM 553 C CA . SER A 1 70 ? -10.377 -8.800 8.638 1.00 88.88 70 SER A CA 1
ATOM 554 C C . SER A 1 70 ? -11.259 -9.998 9.002 1.00 88.88 70 SER A C 1
ATOM 556 O O . SER A 1 70 ? -11.261 -10.988 8.270 1.00 88.88 70 SER A O 1
ATOM 558 N N . GLN A 1 71 ? -12.010 -9.903 10.102 1.00 91.38 71 GLN A N 1
ATOM 559 C CA . GLN A 1 71 ? -12.890 -10.962 10.603 1.00 91.38 71 GLN A CA 1
ATOM 560 C C . GLN A 1 71 ? -14.329 -10.834 10.087 1.00 91.38 71 GLN A C 1
ATOM 562 O O . GLN A 1 71 ? -15.070 -11.816 10.116 1.00 91.38 71 GLN A O 1
ATOM 567 N N . LEU A 1 72 ? -14.711 -9.651 9.599 1.00 91.00 72 LEU A N 1
ATOM 568 C CA . LEU A 1 72 ? -16.030 -9.394 9.025 1.00 91.00 72 LEU A CA 1
ATOM 569 C C . LEU A 1 72 ? -16.199 -10.032 7.644 1.00 91.00 72 LEU A C 1
ATOM 571 O O . LEU A 1 72 ? -15.254 -10.114 6.846 1.00 91.00 72 LEU A O 1
ATOM 575 N N . GLN A 1 73 ? -17.439 -10.417 7.341 1.00 90.44 73 GLN A N 1
ATOM 576 C CA . GLN A 1 73 ? -17.811 -10.847 5.996 1.00 90.44 73 GLN A CA 1
ATOM 577 C C . GLN A 1 73 ? -17.780 -9.665 5.009 1.00 90.44 73 GLN A C 1
ATOM 579 O O . GLN A 1 73 ? -17.871 -8.504 5.423 1.00 90.44 73 GLN A O 1
ATOM 584 N N . PRO A 1 74 ? -17.626 -9.918 3.694 1.00 85.06 74 PRO A N 1
ATOM 585 C CA . PRO A 1 74 ? -17.546 -8.859 2.686 1.00 85.06 74 PRO A CA 1
ATOM 586 C C . PRO A 1 74 ? -18.706 -7.856 2.735 1.00 85.06 74 PRO A C 1
ATOM 588 O O . PRO A 1 74 ? -18.488 -6.664 2.522 1.00 85.06 74 PRO A O 1
ATOM 591 N N . GLU A 1 75 ? -19.913 -8.330 3.037 1.00 86.31 75 GLU A N 1
ATOM 592 C CA . GLU A 1 75 ? -21.129 -7.524 3.125 1.00 86.31 75 GLU A CA 1
ATOM 593 C C . GLU A 1 75 ? -21.096 -6.587 4.343 1.00 86.31 75 GLU A C 1
ATOM 595 O O . GLU A 1 75 ? -21.382 -5.397 4.224 1.00 86.31 75 GLU A O 1
ATOM 600 N N . GLU A 1 76 ? -20.660 -7.100 5.494 1.00 87.94 76 GLU A N 1
ATOM 601 C CA . GLU A 1 76 ? -20.562 -6.362 6.761 1.00 87.94 76 GLU A CA 1
ATOM 602 C C . GLU A 1 76 ? -19.412 -5.348 6.742 1.00 87.94 76 GLU A C 1
ATOM 604 O O . GLU A 1 76 ? -19.484 -4.279 7.349 1.00 87.94 76 GLU A O 1
ATOM 609 N N . ARG A 1 77 ? -18.342 -5.653 5.998 1.00 87.56 77 ARG A N 1
ATOM 610 C CA . ARG A 1 77 ? -17.162 -4.790 5.887 1.00 87.56 77 ARG A CA 1
ATOM 611 C C . ARG A 1 77 ? -17.507 -3.406 5.343 1.00 87.56 77 ARG A C 1
ATOM 613 O O . ARG A 1 77 ? -16.946 -2.412 5.800 1.00 87.56 77 ARG A O 1
ATOM 620 N N . ALA A 1 78 ? -18.385 -3.343 4.343 1.00 85.25 78 ALA A N 1
ATOM 621 C CA . ALA A 1 78 ? -18.764 -2.082 3.712 1.00 85.25 78 ALA A CA 1
ATOM 622 C C . ALA A 1 78 ? -19.558 -1.181 4.670 1.00 85.25 78 ALA A C 1
ATOM 624 O O . ALA A 1 78 ? -19.347 0.032 4.684 1.00 85.25 78 ALA A O 1
ATOM 625 N N . GLU A 1 79 ? -20.434 -1.772 5.484 1.00 87.38 79 GLU A N 1
ATOM 626 C CA . GLU A 1 79 ? -21.195 -1.051 6.507 1.00 87.38 79 GLU A CA 1
ATOM 627 C C . GLU A 1 79 ? -20.273 -0.551 7.623 1.00 87.38 79 GLU A C 1
ATOM 629 O O . GLU A 1 79 ? -20.278 0.638 7.931 1.00 87.38 79 GLU A O 1
ATOM 634 N N . PHE A 1 80 ? -19.378 -1.408 8.119 1.00 87.56 80 PHE A N 1
ATOM 635 C CA . PHE A 1 80 ? -18.422 -1.052 9.168 1.00 87.56 80 PHE A CA 1
ATOM 636 C C . PHE A 1 80 ? -17.481 0.096 8.765 1.00 87.56 80 PHE A C 1
ATOM 638 O O . PHE A 1 80 ? -17.265 1.043 9.521 1.00 87.56 80 PHE A O 1
ATOM 645 N N . LEU A 1 81 ? -16.948 0.060 7.537 1.00 85.94 81 LEU A N 1
ATOM 646 C CA . LEU A 1 81 ? -16.124 1.148 6.999 1.00 85.94 81 LEU A CA 1
ATOM 647 C C . LEU A 1 81 ? -16.903 2.467 6.920 1.00 85.94 81 LEU A C 1
ATOM 649 O O . LEU A 1 81 ? -16.367 3.526 7.251 1.00 85.94 81 LEU A O 1
ATOM 653 N N . LYS A 1 82 ? -18.173 2.401 6.513 1.00 86.38 82 LYS A N 1
ATOM 654 C CA . LYS A 1 82 ? -19.044 3.571 6.402 1.00 86.38 82 LYS A CA 1
ATOM 655 C C . LYS A 1 82 ? -19.331 4.198 7.767 1.00 86.38 82 LYS A C 1
ATOM 657 O O . LYS A 1 82 ? -19.296 5.423 7.866 1.00 86.38 82 LYS A O 1
ATOM 662 N N . ASP A 1 83 ? -19.547 3.388 8.798 1.00 85.88 83 ASP A N 1
ATOM 663 C CA . ASP A 1 83 ? -19.773 3.860 10.170 1.00 85.88 83 ASP A CA 1
ATOM 664 C C . ASP A 1 83 ? -18.539 4.584 10.732 1.00 85.88 83 ASP A C 1
ATOM 666 O O . ASP A 1 83 ? -18.648 5.648 11.350 1.00 85.88 83 ASP A O 1
ATOM 670 N N . LEU A 1 84 ? -17.345 4.083 10.412 1.00 82.06 84 LEU A N 1
ATOM 671 C CA . LEU A 1 84 ? -16.067 4.716 10.753 1.00 82.06 84 LEU A CA 1
ATOM 672 C C . LEU A 1 84 ? -15.697 5.903 9.847 1.00 82.06 84 LEU A C 1
ATOM 674 O O . LEU A 1 84 ? -14.638 6.502 10.024 1.00 82.06 84 LEU A O 1
ATOM 678 N N . HIS A 1 85 ? -16.553 6.266 8.884 1.00 82.56 85 HIS A N 1
ATOM 679 C CA . HIS A 1 85 ? -16.300 7.312 7.885 1.00 82.56 85 HIS A CA 1
ATOM 680 C C . HIS A 1 85 ? -15.040 7.055 7.033 1.00 82.56 85 HIS A C 1
ATOM 682 O O . HIS A 1 85 ? -14.430 7.980 6.490 1.00 82.56 85 HIS A O 1
ATOM 688 N N . LEU A 1 86 ? -14.662 5.785 6.876 1.00 80.12 86 LEU A N 1
ATOM 689 C CA . LEU A 1 86 ? -13.537 5.341 6.065 1.00 80.12 86 LEU A CA 1
ATOM 690 C C . LEU A 1 86 ? -14.032 4.863 4.695 1.00 80.12 86 LEU A C 1
ATOM 692 O O . LEU A 1 86 ? -14.965 4.077 4.578 1.00 80.12 86 LEU A O 1
ATOM 696 N N . GLN A 1 87 ? -13.381 5.327 3.628 1.00 78.19 87 GLN A N 1
ATOM 697 C CA . GLN A 1 87 ? -13.681 4.889 2.255 1.00 78.19 87 GLN A CA 1
ATOM 698 C C . GLN A 1 87 ? -13.113 3.493 1.955 1.00 78.19 87 GLN A C 1
ATOM 700 O O . GLN A 1 87 ? -13.636 2.762 1.120 1.00 78.19 87 GLN A O 1
ATOM 705 N N . GLU A 1 88 ? -12.010 3.132 2.608 1.00 82.69 88 GLU A N 1
ATOM 706 C CA . GLU A 1 88 ? -11.267 1.899 2.365 1.00 82.69 88 GLU A CA 1
ATOM 707 C C . GLU A 1 88 ? -10.433 1.522 3.596 1.00 82.69 88 GLU A C 1
ATOM 709 O O . GLU A 1 88 ? -9.992 2.392 4.351 1.00 82.69 88 GLU A O 1
ATOM 714 N N . SER A 1 89 ? -10.178 0.223 3.777 1.00 87.50 89 SER A N 1
ATOM 715 C CA . SER A 1 89 ? -9.319 -0.271 4.863 1.00 87.50 89 SER A CA 1
ATOM 716 C C . SER A 1 89 ? -7.885 0.262 4.745 1.00 87.50 89 SER A C 1
ATOM 718 O O . SER A 1 89 ? -7.351 0.438 3.643 1.00 87.50 89 SER A O 1
ATOM 720 N N . GLY A 1 90 ? -7.231 0.477 5.882 1.00 86.12 90 GLY A N 1
ATOM 721 C CA . GLY A 1 90 ? -5.807 0.774 5.991 1.00 86.12 90 GLY A CA 1
ATOM 722 C C . GLY A 1 90 ? -4.928 -0.262 5.293 1.00 86.12 90 GLY A C 1
ATOM 723 O O . GLY A 1 90 ? -3.963 0.120 4.635 1.00 86.12 90 GLY A O 1
ATOM 724 N N . THR A 1 91 ? -5.304 -1.542 5.319 1.00 87.31 91 THR A N 1
ATOM 725 C CA . THR A 1 91 ? -4.585 -2.609 4.607 1.00 87.31 91 THR A CA 1
ATOM 726 C C . THR A 1 91 ? -4.634 -2.416 3.088 1.00 87.31 91 THR A C 1
ATOM 728 O O . THR A 1 91 ? -3.604 -2.518 2.420 1.00 87.31 91 THR A O 1
ATOM 731 N N . SER A 1 92 ? -5.793 -2.059 2.523 1.00 88.75 92 SER A N 1
ATOM 732 C CA . SER A 1 92 ? -5.912 -1.719 1.093 1.00 88.75 92 SER A CA 1
ATOM 733 C C . SER A 1 92 ? -5.102 -0.472 0.723 1.00 88.75 92 SER A C 1
ATOM 735 O O . SER A 1 92 ? -4.422 -0.464 -0.306 1.00 88.75 92 SER A O 1
ATOM 737 N N . ARG A 1 93 ? -5.109 0.560 1.581 1.00 89.56 93 ARG A N 1
ATOM 738 C CA . ARG A 1 93 ? -4.284 1.770 1.406 1.00 89.56 93 ARG A CA 1
ATOM 739 C C . ARG A 1 93 ? -2.796 1.440 1.408 1.00 89.56 93 ARG A C 1
ATOM 741 O O . ARG A 1 93 ? -2.070 1.898 0.527 1.00 89.56 93 ARG A O 1
ATOM 748 N N . LEU A 1 94 ? -2.366 0.600 2.348 1.00 90.56 94 LEU A N 1
ATOM 749 C CA . LEU A 1 94 ? -1.000 0.094 2.451 1.00 90.56 94 LEU A CA 1
ATOM 750 C C . LEU A 1 94 ? -0.592 -0.684 1.202 1.00 90.56 94 LEU A C 1
ATOM 752 O O . LEU A 1 94 ? 0.463 -0.411 0.633 1.00 90.56 94 LEU A O 1
ATOM 756 N N . ALA A 1 95 ? -1.439 -1.602 0.736 1.00 90.12 95 ALA A N 1
ATOM 757 C CA . ALA A 1 95 ? -1.173 -2.384 -0.464 1.00 90.12 95 ALA A CA 1
ATOM 758 C C . ALA A 1 95 ? -1.018 -1.494 -1.709 1.00 90.12 95 ALA A C 1
ATOM 760 O O . ALA A 1 95 ? -0.063 -1.670 -2.470 1.00 90.12 95 ALA A O 1
ATOM 761 N N . ARG A 1 96 ? -1.908 -0.507 -1.895 1.00 88.62 96 ARG A N 1
ATOM 762 C CA . ARG A 1 96 ? -1.840 0.441 -3.019 1.00 88.62 96 ARG A CA 1
ATOM 763 C C . ARG A 1 96 ? -0.576 1.295 -2.963 1.00 88.62 96 ARG A C 1
ATOM 765 O O . ARG A 1 96 ? 0.161 1.357 -3.943 1.00 88.62 96 ARG A O 1
ATOM 772 N N . ALA A 1 97 ? -0.293 1.893 -1.810 1.00 88.62 97 ALA A N 1
ATOM 773 C CA . ALA A 1 97 ? 0.897 2.711 -1.619 1.00 88.62 97 ALA A CA 1
ATOM 774 C C . ALA A 1 97 ? 2.189 1.904 -1.821 1.00 88.62 97 ALA A C 1
ATOM 776 O O . ALA A 1 97 ? 3.131 2.400 -2.432 1.00 88.62 97 ALA A O 1
ATOM 777 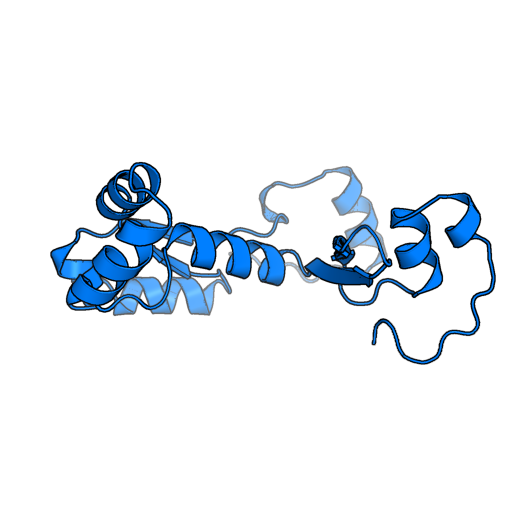N N . ALA A 1 98 ? 2.236 0.645 -1.375 1.00 88.88 98 ALA A N 1
ATOM 778 C CA . ALA A 1 98 ? 3.373 -0.237 -1.623 1.00 88.88 98 ALA A CA 1
ATOM 779 C C . ALA A 1 98 ? 3.542 -0.540 -3.122 1.00 88.88 98 ALA A C 1
ATOM 781 O O . ALA A 1 98 ? 4.663 -0.512 -3.631 1.00 88.88 98 ALA A O 1
ATOM 782 N N . TYR A 1 99 ? 2.443 -0.776 -3.848 1.00 89.56 99 TYR A N 1
ATOM 783 C CA . TYR A 1 99 ? 2.455 -0.967 -5.303 1.00 89.56 99 TYR A CA 1
ATOM 784 C C . TYR A 1 99 ? 3.046 0.237 -6.036 1.00 89.56 99 TYR A C 1
ATOM 786 O O . TYR A 1 99 ? 3.955 0.087 -6.856 1.00 89.56 99 TYR A O 1
ATOM 794 N N . GLU A 1 100 ? 2.565 1.432 -5.702 1.00 86.38 100 GLU A N 1
ATOM 795 C CA . GLU A 1 100 ? 3.035 2.688 -6.283 1.00 86.38 100 GLU A CA 1
ATOM 796 C C . GLU A 1 100 ? 4.502 2.949 -5.941 1.00 86.38 100 GLU A C 1
ATOM 798 O O . GLU A 1 100 ? 5.298 3.275 -6.823 1.00 86.38 100 GLU A O 1
ATOM 803 N N . HIS A 1 101 ? 4.887 2.734 -4.681 1.00 85.06 101 HIS A N 1
ATOM 804 C CA . HIS A 1 101 ? 6.248 2.963 -4.204 1.00 85.06 101 HIS A CA 1
ATOM 805 C C . HIS A 1 101 ? 7.264 1.995 -4.834 1.00 85.06 101 HIS A C 1
ATOM 807 O O . HIS A 1 101 ? 8.401 2.373 -5.114 1.00 85.06 101 HIS A O 1
ATOM 813 N N . LEU A 1 102 ? 6.851 0.760 -5.139 1.00 85.69 102 LEU A N 1
ATOM 814 C CA . LEU A 1 102 ? 7.654 -0.206 -5.897 1.00 85.69 102 LEU A CA 1
ATOM 815 C C . LEU A 1 102 ? 7.650 0.055 -7.416 1.00 85.69 102 LEU A C 1
ATOM 817 O O . LEU A 1 102 ? 8.361 -0.636 -8.160 1.00 85.69 102 LEU A O 1
ATOM 821 N N . GLY A 1 103 ? 6.867 1.034 -7.882 1.00 85.88 103 GLY A N 1
ATOM 822 C CA . GLY A 1 103 ? 6.698 1.360 -9.294 1.00 85.88 103 GLY A CA 1
ATOM 823 C C . GLY A 1 103 ? 6.010 0.244 -10.076 1.00 85.88 103 GLY A C 1
ATOM 824 O O . GLY A 1 103 ? 6.361 -0.000 -11.232 1.00 85.88 103 GLY A O 1
ATOM 825 N N . LEU A 1 104 ? 5.090 -0.478 -9.440 1.00 88.38 104 LEU A N 1
ATOM 826 C CA . LEU A 1 104 ? 4.335 -1.571 -10.040 1.00 88.38 104 LEU A CA 1
ATOM 827 C C . LEU A 1 104 ? 3.004 -1.060 -10.596 1.00 88.38 104 LEU A C 1
ATOM 829 O O . LEU A 1 104 ? 2.378 -0.161 -10.042 1.00 88.38 104 LEU A O 1
ATOM 833 N N . ILE A 1 105 ? 2.571 -1.656 -11.700 1.00 89.06 105 ILE A N 1
ATOM 834 C CA . ILE A 1 105 ? 1.261 -1.450 -12.313 1.00 89.06 105 ILE A CA 1
ATOM 835 C C . ILE A 1 105 ? 0.658 -2.812 -12.654 1.00 89.06 105 ILE A C 1
ATOM 837 O O . ILE A 1 105 ? 1.386 -3.793 -12.836 1.00 89.06 105 ILE A O 1
ATOM 841 N N . SER A 1 106 ? -0.663 -2.859 -12.777 1.00 89.06 106 SER A N 1
ATOM 842 C CA . SER A 1 106 ? -1.380 -4.052 -13.222 1.00 89.06 106 SER A CA 1
ATOM 843 C C . SER A 1 106 ? -1.956 -3.835 -14.615 1.00 89.06 106 SER A C 1
ATOM 845 O O . SER A 1 106 ? -2.514 -2.775 -14.896 1.00 89.06 106 SER A O 1
ATOM 847 N N . PHE A 1 107 ? -1.841 -4.841 -15.477 1.00 87.75 107 PHE A N 1
ATOM 848 C CA . PHE A 1 107 ? -2.592 -4.910 -16.730 1.00 87.75 107 PHE A CA 1
ATOM 849 C C . PHE A 1 107 ? -3.513 -6.128 -16.711 1.00 87.75 107 PHE A C 1
ATOM 851 O O . PHE A 1 107 ? -3.263 -7.086 -15.978 1.00 87.75 107 PHE A O 1
ATOM 858 N N . PHE A 1 108 ? -4.581 -6.090 -17.502 1.00 88.62 108 PHE A N 1
ATOM 859 C CA . PHE A 1 108 ? -5.604 -7.128 -17.489 1.00 88.62 108 PHE A CA 1
ATOM 860 C C . PHE A 1 108 ? -5.612 -7.917 -18.791 1.00 88.62 108 PHE A C 1
ATOM 862 O O . PHE A 1 108 ? -5.462 -7.353 -19.875 1.00 88.62 108 PHE A O 1
ATOM 869 N N . THR A 1 109 ? -5.830 -9.219 -18.672 1.00 88.38 109 THR A N 1
ATOM 870 C CA . THR A 1 109 ? -6.249 -10.079 -19.777 1.00 88.38 109 THR A CA 1
ATOM 871 C C . THR A 1 109 ? -7.707 -10.438 -19.556 1.00 88.38 109 THR A C 1
ATOM 873 O O . THR A 1 109 ? -8.062 -10.894 -18.469 1.00 88.38 109 THR A O 1
ATOM 876 N N . VAL A 1 110 ? -8.537 -10.213 -20.571 1.00 88.12 110 VAL A N 1
ATOM 877 C CA . VAL A 1 110 ? -9.971 -10.513 -20.551 1.00 88.12 110 VAL A CA 1
ATOM 878 C C . VAL A 1 110 ? -10.225 -11.585 -21.602 1.00 88.12 110 VAL A C 1
ATOM 880 O O . VAL A 1 110 ? -10.041 -11.331 -22.791 1.00 88.12 110 VAL A O 1
ATOM 883 N N . GLY A 1 111 ? -10.587 -12.782 -21.154 1.00 85.62 111 GLY A N 1
ATOM 884 C CA . GLY A 1 111 ? -11.130 -13.857 -21.979 1.00 85.62 111 GLY A CA 1
ATOM 885 C C . GLY A 1 111 ? -12.619 -14.055 -21.699 1.00 85.62 111 GLY A C 1
ATOM 886 O O . GLY A 1 111 ? -13.174 -13.422 -20.804 1.00 85.62 111 GLY A O 1
ATOM 887 N N . GLU A 1 112 ? -13.261 -14.939 -22.460 1.00 82.38 112 GLU A N 1
ATOM 888 C CA . GLU A 1 112 ? -14.671 -15.294 -22.234 1.00 82.38 112 GLU A CA 1
ATOM 889 C C . GLU A 1 112 ? -14.875 -15.967 -20.867 1.00 82.38 112 GLU A C 1
ATOM 891 O O . GLU A 1 112 ? -15.859 -15.683 -20.188 1.00 82.38 112 GLU A O 1
ATOM 896 N N . ASP A 1 113 ? -13.900 -16.772 -20.430 1.00 85.00 113 ASP A N 1
ATOM 897 C CA . ASP A 1 113 ? -13.985 -17.554 -19.191 1.00 85.00 113 ASP A CA 1
ATOM 898 C C . ASP A 1 113 ? -13.212 -16.946 -18.004 1.00 85.00 113 ASP A C 1
ATOM 900 O O . ASP A 1 113 ? -13.491 -17.277 -16.852 1.00 85.00 113 ASP A O 1
ATOM 904 N N . GLU A 1 114 ? -12.231 -16.066 -18.244 1.00 86.06 114 GLU A N 1
ATOM 905 C CA . GLU A 1 114 ? -11.345 -15.563 -17.185 1.00 86.06 114 GLU A CA 1
ATOM 906 C C . GLU A 1 114 ? -10.933 -14.100 -17.395 1.00 86.06 114 GLU A C 1
ATOM 908 O O . GLU A 1 114 ? -10.491 -13.692 -18.472 1.00 86.06 114 GLU A O 1
ATOM 913 N N . VAL A 1 115 ? -10.998 -13.319 -16.313 1.00 90.12 115 VAL A N 1
ATOM 914 C CA . VAL A 1 115 ? -10.371 -11.998 -16.212 1.00 90.12 115 VAL A CA 1
ATOM 915 C C . VAL A 1 115 ? -9.238 -12.079 -15.202 1.00 90.12 115 VAL A C 1
ATOM 917 O O . VAL A 1 115 ? -9.463 -12.382 -14.031 1.00 90.12 115 VAL A O 1
ATOM 920 N N . LYS A 1 116 ? -8.017 -11.769 -15.642 1.00 88.12 116 LYS A N 1
ATOM 921 C CA . LYS A 1 116 ? -6.819 -11.866 -14.802 1.00 88.12 116 LYS A CA 1
ATOM 922 C C . LYS A 1 116 ? -6.009 -10.580 -14.813 1.00 88.12 116 LYS A C 1
ATOM 924 O O . LYS A 1 116 ? -5.814 -9.971 -15.862 1.00 88.12 116 LYS A O 1
ATOM 929 N N . ALA A 1 117 ? -5.522 -10.190 -13.636 1.00 90.31 117 ALA A N 1
ATOM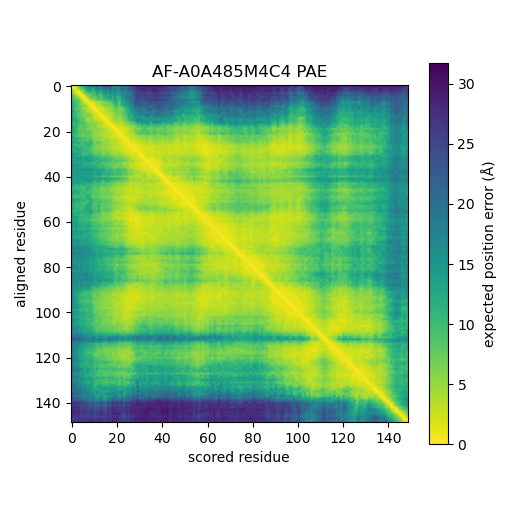 930 C CA . ALA A 1 117 ? -4.619 -9.062 -13.444 1.00 90.31 117 ALA A CA 1
ATOM 931 C C . ALA A 1 117 ? -3.165 -9.546 -13.345 1.00 90.31 117 ALA A C 1
ATOM 933 O O . ALA A 1 117 ? -2.860 -10.468 -12.589 1.00 90.31 117 ALA A O 1
ATOM 934 N N . TRP A 1 118 ? -2.264 -8.892 -14.072 1.00 88.94 118 TRP A N 1
ATOM 935 C CA . TRP A 1 118 ? -0.843 -9.223 -14.132 1.00 88.94 118 TRP A CA 1
ATOM 936 C C . TRP A 1 118 ? 0.011 -8.049 -13.660 1.00 88.94 118 TRP A C 1
ATOM 938 O O . TRP A 1 118 ? -0.081 -6.946 -14.201 1.00 88.94 118 TRP A O 1
ATOM 948 N N . THR A 1 119 ? 0.879 -8.298 -12.681 1.00 90.56 119 THR A N 1
ATOM 949 C CA . THR A 1 119 ? 1.767 -7.286 -12.096 1.00 90.56 119 THR A CA 1
ATOM 950 C C . THR A 1 119 ? 3.040 -7.102 -12.922 1.00 90.56 119 THR A C 1
ATOM 952 O O . THR A 1 119 ? 3.822 -8.041 -13.104 1.00 90.56 119 THR A O 1
ATOM 955 N N . ILE A 1 120 ? 3.301 -5.873 -13.366 1.00 90.00 120 ILE A N 1
ATOM 956 C CA . ILE A 1 120 ? 4.520 -5.471 -14.085 1.00 90.00 120 ILE A CA 1
ATOM 957 C C . ILE A 1 120 ? 5.101 -4.184 -13.497 1.00 90.00 120 ILE A C 1
ATOM 959 O O . ILE A 1 120 ? 4.429 -3.459 -12.772 1.00 90.00 120 ILE A O 1
ATOM 963 N N . ARG A 1 121 ? 6.360 -3.866 -13.815 1.00 88.75 121 ARG A N 1
ATOM 964 C CA . ARG A 1 121 ? 6.928 -2.552 -13.479 1.00 88.75 121 ARG A CA 1
ATOM 965 C C . ARG A 1 121 ? 6.444 -1.503 -14.476 1.00 88.75 121 ARG A C 1
ATOM 967 O O . ARG A 1 121 ? 6.321 -1.792 -15.669 1.00 88.75 121 ARG A O 1
ATOM 974 N N . LYS A 1 122 ? 6.223 -0.276 -14.016 1.00 85.25 122 LYS A N 1
ATOM 975 C CA . LYS A 1 122 ? 5.912 0.861 -14.884 1.00 85.25 122 LYS A CA 1
ATOM 976 C C . LYS A 1 122 ? 7.019 1.034 -15.934 1.00 85.25 122 LYS A C 1
ATOM 978 O O . LYS A 1 122 ? 8.201 0.978 -15.604 1.00 85.25 122 LYS A O 1
ATOM 983 N N . GLY A 1 123 ? 6.631 1.199 -17.199 1.00 82.69 123 GLY A N 1
ATOM 984 C CA . GLY A 1 123 ? 7.563 1.277 -18.332 1.00 82.69 123 GLY A CA 1
ATOM 985 C C . GLY A 1 123 ? 8.060 -0.074 -18.870 1.00 82.69 123 GLY A C 1
ATOM 986 O O . GLY A 1 123 ? 8.919 -0.095 -19.751 1.00 82.69 123 GLY A O 1
ATOM 987 N N . THR A 1 124 ? 7.541 -1.206 -18.376 1.00 84.69 124 THR A N 1
ATOM 988 C CA . THR A 1 124 ? 7.780 -2.523 -18.999 1.00 84.69 124 THR A CA 1
ATOM 989 C C . THR A 1 124 ? 7.178 -2.537 -20.402 1.00 84.69 124 THR A C 1
ATOM 991 O O . THR A 1 124 ? 6.007 -2.215 -20.558 1.00 84.69 124 THR A O 1
ATOM 994 N N . THR A 1 125 ? 7.948 -2.921 -21.421 1.00 85.31 125 THR A N 1
ATOM 995 C CA . THR A 1 125 ? 7.453 -2.984 -22.806 1.00 85.31 125 THR A CA 1
ATOM 996 C C . THR A 1 125 ? 6.354 -4.035 -22.970 1.00 85.31 125 THR A C 1
ATOM 998 O O . THR A 1 125 ? 6.343 -5.040 -22.259 1.00 85.31 125 THR A O 1
ATOM 1001 N N . ALA A 1 126 ? 5.477 -3.850 -23.961 1.00 80.81 126 ALA A N 1
ATOM 1002 C CA . ALA A 1 126 ? 4.395 -4.793 -24.257 1.00 80.81 126 ALA A CA 1
ATOM 1003 C C . ALA A 1 126 ? 4.886 -6.244 -24.442 1.00 80.81 126 ALA A C 1
ATOM 1005 O O . ALA A 1 126 ? 4.263 -7.164 -23.928 1.00 80.81 126 ALA A O 1
ATOM 1006 N N . GLN A 1 127 ? 6.040 -6.450 -25.088 1.00 82.75 127 GLN A N 1
ATOM 1007 C CA . GLN A 1 127 ? 6.657 -7.777 -25.253 1.00 82.75 127 GLN A CA 1
ATOM 1008 C C . GLN A 1 127 ? 7.018 -8.422 -23.907 1.00 82.75 127 GLN A C 1
ATOM 1010 O O . GLN A 1 127 ? 6.595 -9.534 -23.607 1.00 82.75 127 GLN A O 1
ATOM 1015 N N . LYS A 1 128 ? 7.730 -7.693 -23.038 1.00 82.31 128 LYS A N 1
ATOM 1016 C CA . LYS A 1 128 ? 8.098 -8.192 -21.702 1.00 82.31 128 LYS A CA 1
ATOM 1017 C C . LYS A 1 128 ? 6.881 -8.394 -20.799 1.00 82.31 128 LYS A C 1
ATOM 1019 O O . LYS A 1 128 ? 6.881 -9.286 -19.956 1.00 82.31 128 LYS A O 1
ATOM 1024 N N . ALA A 1 129 ? 5.846 -7.572 -20.965 1.00 82.81 129 ALA A N 1
ATOM 1025 C CA . ALA A 1 129 ? 4.577 -7.752 -20.272 1.00 82.81 129 ALA A CA 1
ATOM 1026 C C . ALA A 1 129 ? 3.855 -9.023 -20.754 1.00 82.81 129 ALA A C 1
ATOM 1028 O O . ALA A 1 129 ? 3.377 -9.790 -19.924 1.00 82.81 129 ALA A O 1
ATOM 1029 N N . ALA A 1 130 ? 3.848 -9.303 -22.061 1.00 81.38 130 ALA A N 1
ATOM 1030 C CA . ALA A 1 130 ? 3.277 -10.527 -22.625 1.00 81.38 130 ALA A CA 1
ATOM 1031 C C . ALA A 1 130 ? 4.010 -11.791 -22.138 1.00 81.38 130 ALA A C 1
ATOM 1033 O O . ALA A 1 130 ? 3.365 -12.800 -21.855 1.00 81.38 130 ALA A O 1
ATOM 1034 N N . GLY A 1 131 ? 5.325 -11.697 -21.906 1.00 82.38 131 GLY A N 1
ATOM 1035 C CA . GLY A 1 131 ? 6.118 -12.743 -21.251 1.00 82.38 131 GLY A CA 1
ATOM 1036 C C . GLY A 1 131 ? 5.621 -13.148 -19.858 1.00 82.38 131 GLY A C 1
ATOM 1037 O O . GLY A 1 131 ? 5.830 -14.284 -19.438 1.00 82.38 131 GLY A O 1
ATOM 1038 N N . LYS A 1 132 ? 4.905 -12.265 -19.137 1.00 83.44 132 LYS A N 1
ATOM 1039 C CA . LYS A 1 132 ? 4.257 -12.630 -17.863 1.00 83.44 132 LYS A CA 1
ATOM 1040 C C . LYS A 1 132 ? 3.081 -13.583 -18.040 1.00 83.44 132 LYS A C 1
ATOM 1042 O O . LYS A 1 132 ? 2.827 -14.351 -17.121 1.00 83.44 132 LYS A O 1
ATOM 1047 N N . ILE A 1 133 ? 2.399 -13.534 -19.184 1.00 82.81 133 ILE A N 1
ATOM 1048 C CA . ILE A 1 133 ? 1.296 -14.441 -19.517 1.00 82.81 133 ILE A CA 1
ATOM 1049 C C . ILE A 1 133 ? 1.868 -15.797 -19.933 1.00 82.81 133 ILE A C 1
ATOM 1051 O O . ILE A 1 133 ? 1.458 -16.828 -19.406 1.00 82.81 133 ILE A O 1
ATOM 1055 N N . HIS A 1 134 ? 2.822 -15.788 -20.869 1.00 79.12 134 HIS A N 1
ATOM 1056 C CA . HIS A 1 134 ? 3.521 -16.980 -21.344 1.00 79.12 134 HIS A CA 1
ATOM 1057 C C . HIS A 1 134 ? 4.867 -16.597 -21.982 1.00 79.12 134 HIS A C 1
ATOM 1059 O O . HIS A 1 134 ? 4.926 -15.628 -22.739 1.00 79.12 134 HIS A O 1
ATOM 1065 N N . SER A 1 135 ? 5.930 -17.373 -21.737 1.00 76.25 135 SER A N 1
ATOM 1066 C CA . SER A 1 135 ? 7.294 -17.090 -22.233 1.00 76.25 135 SER A CA 1
ATOM 1067 C C . SER A 1 135 ? 7.364 -16.928 -23.754 1.00 76.25 135 SER A C 1
ATOM 1069 O O . SER A 1 135 ? 8.075 -16.069 -24.262 1.00 76.25 135 SER A O 1
ATOM 1071 N N . ASP A 1 136 ? 6.574 -17.704 -24.493 1.00 75.88 136 ASP A N 1
ATOM 1072 C CA . ASP A 1 136 ? 6.568 -17.674 -25.963 1.00 75.88 136 ASP A CA 1
ATOM 1073 C C . ASP A 1 136 ? 6.040 -16.347 -26.530 1.00 75.88 136 ASP A C 1
ATOM 1075 O O . ASP A 1 136 ? 6.422 -15.928 -27.624 1.00 75.88 136 ASP A O 1
ATOM 1079 N N . LEU A 1 137 ? 5.194 -15.647 -25.768 1.00 70.94 137 LEU A N 1
ATOM 1080 C CA . LEU A 1 137 ? 4.663 -14.341 -26.155 1.00 70.94 137 LEU A CA 1
ATOM 1081 C C . LEU A 1 137 ? 5.686 -13.216 -25.948 1.00 70.94 137 LEU A C 1
ATOM 1083 O O . LEU A 1 137 ? 5.523 -12.144 -26.527 1.00 70.94 137 LEU A O 1
ATOM 1087 N N . GLU A 1 138 ? 6.756 -13.454 -25.180 1.00 76.06 138 GLU A N 1
ATOM 1088 C CA . GLU A 1 138 ? 7.832 -12.479 -24.965 1.00 76.06 138 GLU A CA 1
ATOM 1089 C C . GLU A 1 138 ? 8.647 -12.224 -26.238 1.00 76.06 138 GLU A C 1
ATOM 1091 O O . GLU A 1 138 ? 9.078 -11.100 -26.497 1.00 76.06 138 GLU A O 1
ATOM 1096 N N . HIS A 1 139 ? 8.833 -13.259 -27.059 1.00 68.19 139 HIS A N 1
ATOM 1097 C CA . HIS A 1 139 ? 9.617 -13.193 -28.295 1.00 68.19 139 HIS A CA 1
ATOM 1098 C C . HIS A 1 139 ? 8.778 -12.847 -29.529 1.00 68.19 139 HIS A C 1
ATOM 1100 O O . HIS A 1 139 ? 9.322 -12.636 -30.616 1.00 68.19 139 HIS A O 1
ATOM 1106 N N . CYS A 1 140 ? 7.455 -12.775 -29.380 1.00 53.28 140 CYS A N 1
ATOM 1107 C CA . CYS A 1 140 ? 6.568 -12.413 -30.468 1.00 53.28 140 CYS A CA 1
ATOM 1108 C C . CYS A 1 140 ? 6.592 -10.891 -30.646 1.00 53.28 140 CYS A C 1
ATOM 1110 O O . CYS A 1 140 ? 6.312 -10.138 -29.711 1.00 53.28 140 CYS A O 1
ATOM 1112 N N . ASN A 1 141 ? 6.931 -10.418 -31.848 1.00 55.31 141 ASN A N 1
ATOM 1113 C CA . ASN A 1 141 ? 6.961 -8.991 -32.157 1.00 55.31 141 ASN A CA 1
ATOM 1114 C C . ASN A 1 141 ? 5.524 -8.461 -32.301 1.00 55.31 141 ASN A C 1
ATOM 1116 O O . ASN A 1 141 ? 5.026 -8.213 -33.397 1.00 55.31 141 ASN A O 1
ATOM 1120 N N . LEU A 1 142 ? 4.831 -8.351 -31.171 1.00 54.69 142 LEU A N 1
ATOM 1121 C CA . LEU A 1 142 ? 3.496 -7.796 -31.070 1.00 54.69 142 LEU A CA 1
ATOM 1122 C C . LEU A 1 142 ? 3.628 -6.290 -31.289 1.00 54.69 142 LEU A C 1
ATOM 1124 O O . LEU A 1 142 ? 3.989 -5.549 -30.375 1.00 54.69 142 LEU A O 1
ATOM 1128 N N . GLY A 1 143 ? 3.382 -5.841 -32.520 1.00 49.22 143 GLY A N 1
ATOM 1129 C CA . GLY A 1 143 ? 3.273 -4.430 -32.895 1.00 49.22 143 GLY A CA 1
ATOM 1130 C C . GLY A 1 143 ? 2.047 -3.767 -32.265 1.00 49.22 143 GLY A C 1
ATOM 1131 O O . GLY A 1 143 ? 1.212 -3.223 -32.977 1.00 49.22 143 GLY A O 1
ATOM 1132 N N . LEU A 1 144 ? 1.909 -3.862 -30.942 1.00 46.28 144 LEU A N 1
ATOM 1133 C CA . LEU A 1 144 ? 0.832 -3.273 -30.163 1.00 46.28 144 LEU A CA 1
ATOM 1134 C C . LEU A 1 144 ? 1.209 -1.826 -29.824 1.00 46.28 144 LEU A C 1
ATOM 1136 O O . LEU A 1 144 ? 2.121 -1.601 -29.020 1.00 46.28 144 LEU A O 1
ATOM 1140 N N . PRO A 1 145 ? 0.534 -0.826 -30.415 1.00 40.19 145 PRO A N 1
ATOM 1141 C CA . PRO A 1 145 ? 0.715 0.550 -30.004 1.00 40.19 145 PRO A CA 1
ATOM 1142 C C . PRO A 1 145 ? 0.034 0.756 -28.644 1.00 40.19 145 PRO A C 1
ATOM 1144 O O . PRO A 1 145 ? -1.158 0.513 -28.489 1.00 40.19 145 PRO A O 1
ATOM 1147 N N . GLY A 1 146 ? 0.785 1.244 -27.655 1.00 46.78 146 GLY A N 1
ATOM 1148 C CA . GLY A 1 146 ? 0.201 1.976 -26.524 1.00 46.78 146 GLY A CA 1
ATOM 1149 C C . GLY A 1 146 ? -0.000 1.234 -25.202 1.00 46.78 146 GLY A C 1
ATOM 1150 O O . GLY A 1 146 ? -0.456 1.865 -24.254 1.00 46.78 146 GLY A O 1
ATOM 1151 N N . ILE A 1 147 ? 0.379 -0.038 -25.068 1.00 43.84 147 ILE A N 1
ATOM 1152 C CA . ILE A 1 147 ? 0.373 -0.693 -23.750 1.00 43.84 147 ILE A CA 1
ATOM 1153 C C . ILE A 1 147 ? 1.750 -0.472 -23.115 1.00 43.84 147 ILE A C 1
ATOM 1155 O O . ILE A 1 147 ? 2.723 -1.109 -23.510 1.00 43.84 147 ILE A O 1
ATOM 1159 N N . ALA A 1 148 ? 1.806 0.456 -22.156 1.00 41.69 148 ALA A N 1
ATOM 1160 C CA . ALA A 1 148 ? 2.978 0.920 -21.402 1.00 41.69 148 ALA A CA 1
ATOM 1161 C C . ALA A 1 148 ? 3.822 2.036 -22.054 1.00 41.69 148 ALA A C 1
ATOM 1163 O O . ALA A 1 148 ? 4.947 1.834 -22.516 1.00 41.69 148 ALA A O 1
ATOM 1164 N N . LYS A 1 149 ? 3.299 3.263 -21.975 1.00 31.19 149 LYS A N 1
ATOM 1165 C CA . LYS A 1 149 ? 4.107 4.450 -21.671 1.00 31.19 149 LYS A CA 1
ATOM 1166 C C . LYS A 1 149 ? 3.607 5.060 -20.368 1.00 31.19 149 LYS A C 1
ATOM 1168 O O . LYS A 1 149 ? 2.372 5.092 -20.197 1.00 31.19 149 LYS A O 1
#

Organism: NCBI:txid1263854

Foldseek 3Di:
DDDDDDDPVVVVVVVVVVDPVPDAAAAEDADDLVCVLVVDDDCVVVVVVVCVVVVHHYAYAHVVLLVVLVPDDPVVNCVSCVVSVHPDHSVVVVVVVVCVSQQKDWDWDDDPVDIDIDIDHQQPDPLVSLVSVPVVSNPDPPPDPDDHD

pLDDT: mean 81.21, std 13.49, range [31.19, 92.94]

Secondary structure (DSSP, 8-state):
-------HHHHHHHHHTT-GGGS--EEEEE--HHHHHHT--TTHHHHHHHHHHTT-EEEEE-HHHHHHHHHS-HHHHHHHHHHTT-SS-HHHHHHHHHHHHTTEEEEEEE-SS-EEEEEEETT--HHHHHTTT-HHHHSS----SSS--

Solvent-accessible surface area (backbone atoms only — not comparable to full-atom values): 9193 Å² total; per-residue (Å²): 131,92,83,77,91,72,56,74,74,57,47,57,62,49,57,78,67,63,52,72,88,74,51,89,67,69,48,74,46,77,42,56,69,70,34,59,68,68,70,52,58,99,58,49,68,59,53,53,48,53,26,60,78,68,72,33,53,75,43,80,32,34,67,67,61,51,53,53,53,70,72,45,54,79,74,54,36,58,55,55,31,52,75,63,73,39,95,67,58,52,67,59,53,50,54,52,52,50,34,55,75,71,40,44,45,74,49,75,49,80,56,99,90,48,79,47,79,44,83,43,53,68,68,46,46,54,34,65,52,37,29,72,80,39,67,75,44,34,78,41,88,69,87,67,87,80,61,55,120